Protein AF-A0A1I7XT54-F1 (afdb_monomer_lite)

Foldseek 3Di:
DLVLLLLLQVVLVVLVVVCVVPVDQLSAAADDADPVPSYDPDHSVPDGHDDCVVVVVSVVVVVVVVVVD

Organism: Heterorhabditis bacteriophora (NCBI:txid37862)

Secondary structure (DSSP, 8-state):
-HHHHHHHHHTTHHHHHHHHHH--GGGSPBS-B-TTT-SB-S-TTTS-B--THHHHHHHHHHHHHHHT-

Sequence (69 aa):
MMQSILECMIRQADNVEMFKKYQRSLDSLHSKYSVSTKSTVCGDTEWGHLQIDATSLFLLTLAQITASG

pLDDT: mean 78.08, std 9.13, range [49.28, 88.75]

Structure (mmCIF, N/CA/C/O backbone):
data_AF-A0A1I7XT54-F1
#
_entry.id   AF-A0A1I7XT54-F1
#
loop_
_atom_site.group_PDB
_atom_site.id
_atom_site.type_symbol
_atom_site.label_atom_id
_atom_site.label_alt_id
_atom_site.label_comp_id
_atom_site.label_asym_id
_atom_site.label_entity_id
_atom_site.label_seq_id
_atom_site.pdbx_PDB_ins_code
_atom_site.Cartn_x
_atom_site.Cartn_y
_atom_site.Cartn_z
_atom_site.occupancy
_atom_site.B_iso_or_equiv
_atom_site.auth_seq_id
_atom_site.auth_comp_id
_atom_site.auth_asym_id
_atom_site.auth_atom_id
_atom_site.pdbx_PDB_model_num
ATOM 1 N N . MET A 1 1 ? -5.824 10.090 10.857 1.00 58.66 1 MET A N 1
ATOM 2 C CA . MET A 1 1 ? -4.537 9.708 10.225 1.00 58.66 1 MET A CA 1
ATOM 3 C C . MET A 1 1 ? -4.446 8.206 9.960 1.00 58.66 1 MET A C 1
ATOM 5 O O . MET A 1 1 ? -4.165 7.822 8.836 1.00 58.66 1 MET A O 1
ATOM 9 N N . MET A 1 2 ? -4.748 7.350 10.941 1.00 68.56 2 MET A N 1
ATOM 10 C CA . MET A 1 2 ? -4.787 5.891 10.737 1.00 68.56 2 MET A CA 1
ATOM 11 C C . MET A 1 2 ? -5.848 5.454 9.707 1.00 68.56 2 MET A C 1
ATOM 13 O O . MET A 1 2 ? -5.546 4.667 8.820 1.00 68.56 2 MET A O 1
ATOM 17 N N . GLN A 1 3 ? -7.045 6.053 9.730 1.00 78.94 3 GLN A N 1
ATOM 18 C CA . GLN A 1 3 ? -8.121 5.748 8.772 1.00 78.94 3 GLN A CA 1
ATOM 19 C C . GLN A 1 3 ? -7.748 6.043 7.306 1.00 78.94 3 GLN A C 1
ATOM 21 O O . GLN A 1 3 ? -8.060 5.261 6.418 1.00 78.94 3 GLN A O 1
ATOM 26 N N . SER A 1 4 ? -7.026 7.134 7.035 1.00 81.75 4 SER A N 1
ATOM 27 C CA . SER A 1 4 ? -6.583 7.465 5.674 1.00 81.75 4 SER A CA 1
ATOM 28 C C . SER A 1 4 ? -5.520 6.498 5.149 1.00 81.75 4 SER A C 1
ATOM 30 O O . SER A 1 4 ? -5.537 6.170 3.970 1.00 81.75 4 SER A O 1
ATOM 32 N N . ILE A 1 5 ? -4.624 6.016 6.017 1.00 79.62 5 ILE A N 1
ATOM 33 C CA . ILE A 1 5 ? -3.624 4.999 5.652 1.00 79.62 5 ILE A CA 1
ATOM 34 C C . ILE A 1 5 ? -4.313 3.655 5.396 1.00 79.62 5 ILE A C 1
ATOM 36 O O . ILE A 1 5 ? -3.995 2.981 4.420 1.00 79.62 5 ILE A O 1
ATOM 40 N N . LEU A 1 6 ? -5.304 3.310 6.222 1.00 78.62 6 LEU A N 1
ATOM 41 C CA . LEU A 1 6 ? -6.131 2.119 6.052 1.00 78.62 6 LEU A CA 1
ATOM 42 C C . LEU A 1 6 ? -6.809 2.099 4.676 1.00 78.62 6 LEU A C 1
ATOM 44 O O . LEU A 1 6 ? -6.738 1.102 3.963 1.00 78.62 6 LEU A O 1
ATOM 48 N N . GLU A 1 7 ? -7.406 3.219 4.268 1.00 84.44 7 GLU A N 1
ATOM 49 C CA . GLU A 1 7 ? -8.016 3.352 2.943 1.00 84.44 7 GLU A CA 1
ATOM 50 C C . GLU A 1 7 ? -7.001 3.202 1.799 1.00 84.44 7 GLU A C 1
ATOM 52 O O . GLU A 1 7 ? -7.319 2.578 0.786 1.00 84.44 7 GLU A O 1
ATOM 57 N N . CYS A 1 8 ? -5.779 3.725 1.950 1.00 86.50 8 CYS A N 1
ATOM 58 C CA . CYS A 1 8 ? -4.707 3.516 0.971 1.00 86.50 8 CYS A CA 1
ATOM 59 C C . CYS A 1 8 ? -4.307 2.034 0.862 1.00 86.50 8 CYS A C 1
ATOM 61 O O . CYS A 1 8 ? -4.075 1.538 -0.239 1.00 86.50 8 CYS A O 1
ATOM 63 N N . MET A 1 9 ? -4.236 1.314 1.987 1.00 83.56 9 MET A N 1
ATOM 64 C CA . MET A 1 9 ? -3.878 -0.110 2.016 1.00 83.56 9 MET A CA 1
ATOM 65 C C . MET A 1 9 ? -4.977 -0.997 1.419 1.00 83.56 9 MET A C 1
ATOM 67 O O . MET A 1 9 ? -4.677 -1.893 0.637 1.00 83.56 9 MET A O 1
ATOM 71 N N . ILE A 1 10 ? -6.253 -0.712 1.708 1.00 84.44 10 ILE A N 1
ATOM 72 C CA . ILE A 1 10 ? -7.400 -1.463 1.159 1.00 84.44 10 ILE A CA 1
ATOM 73 C C . ILE A 1 10 ? -7.430 -1.406 -0.374 1.00 84.44 10 ILE A C 1
ATOM 75 O O . ILE A 1 10 ? -7.782 -2.385 -1.029 1.00 84.44 10 ILE A O 1
ATOM 79 N N . ARG A 1 11 ? -7.016 -0.282 -0.967 1.00 86.81 11 ARG A N 1
ATOM 80 C CA . ARG A 1 11 ? -6.956 -0.107 -2.428 1.00 86.81 11 ARG A CA 1
ATOM 81 C C . ARG A 1 11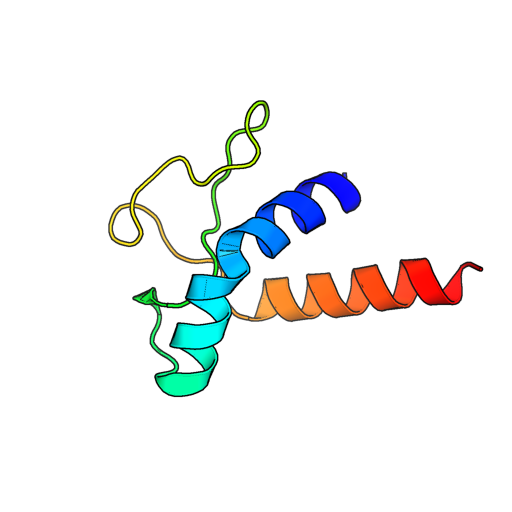 ? -5.903 -0.970 -3.129 1.00 86.81 11 ARG A C 1
ATOM 83 O O . ARG A 1 11 ? -5.889 -1.000 -4.352 1.00 86.81 11 ARG A O 1
ATOM 90 N N . GLN A 1 12 ? -5.045 -1.660 -2.382 1.00 84.75 12 GLN A N 1
ATOM 91 C CA . GLN A 1 12 ? -3.988 -2.531 -2.903 1.00 84.75 12 GLN A CA 1
ATOM 92 C C . GLN A 1 12 ? -4.270 -4.012 -2.620 1.00 84.75 12 GLN A C 1
ATOM 94 O O . GLN A 1 12 ? -3.345 -4.813 -2.500 1.00 84.75 12 GLN A O 1
ATOM 99 N N . ALA A 1 13 ? -5.546 -4.389 -2.491 1.00 85.50 13 ALA A N 1
ATOM 100 C CA . ALA A 1 13 ? -5.953 -5.768 -2.232 1.00 85.50 13 ALA A CA 1
ATOM 101 C C . ALA A 1 13 ? -5.368 -6.767 -3.251 1.00 85.50 13 ALA A C 1
ATOM 103 O O . ALA A 1 13 ? -4.945 -7.852 -2.858 1.00 85.50 13 ALA A O 1
ATOM 104 N N . ASP A 1 14 ? -5.257 -6.382 -4.526 1.00 87.06 14 ASP A N 1
ATOM 105 C CA . ASP A 1 14 ? -4.688 -7.238 -5.577 1.00 87.06 14 ASP A CA 1
ATOM 106 C C . ASP A 1 14 ? -3.217 -7.594 -5.311 1.00 87.06 14 ASP A C 1
ATOM 108 O O . ASP A 1 14 ? -2.819 -8.752 -5.464 1.00 87.06 14 ASP A O 1
ATOM 112 N N . ASN A 1 15 ? -2.422 -6.631 -4.831 1.00 84.25 15 ASN A N 1
ATOM 113 C CA . ASN A 1 15 ? -1.030 -6.859 -4.437 1.00 84.25 15 ASN A CA 1
ATOM 114 C C . ASN A 1 15 ? -0.972 -7.862 -3.278 1.00 84.25 15 ASN A C 1
ATOM 116 O O . ASN A 1 15 ? -0.213 -8.825 -3.327 1.00 84.25 15 ASN A O 1
ATOM 120 N N . VAL A 1 16 ? -1.851 -7.721 -2.280 1.00 81.94 16 VAL A N 1
ATOM 121 C CA . VAL A 1 16 ? -1.938 -8.663 -1.151 1.00 81.94 16 VAL A CA 1
ATOM 122 C C . VAL A 1 16 ? -2.278 -10.080 -1.622 1.00 81.94 16 VAL A C 1
ATOM 124 O O . VAL A 1 16 ? -1.682 -11.045 -1.142 1.00 81.94 16 VAL A O 1
ATOM 127 N N . GLU A 1 17 ? -3.192 -10.233 -2.580 1.00 85.31 17 GLU A N 1
ATOM 128 C CA . GLU A 1 17 ? -3.536 -11.541 -3.147 1.00 85.31 17 GLU A CA 1
ATOM 129 C C . GLU A 1 17 ? -2.369 -12.172 -3.922 1.00 85.31 17 GLU A C 1
ATOM 131 O O . GLU A 1 17 ? -2.087 -13.364 -3.758 1.00 85.31 17 GLU A O 1
ATOM 136 N N . MET A 1 18 ? -1.623 -11.381 -4.699 1.00 86.31 18 MET A N 1
ATOM 137 C CA . MET A 1 18 ? -0.407 -11.861 -5.368 1.00 86.31 18 MET A CA 1
ATOM 138 C C . MET A 1 18 ? 0.691 -12.215 -4.361 1.00 86.31 18 MET A C 1
ATOM 140 O O . MET A 1 18 ? 1.326 -13.268 -4.478 1.00 86.31 18 MET A O 1
ATOM 144 N N . PHE A 1 19 ? 0.854 -11.410 -3.312 1.00 84.00 19 PHE A N 1
ATOM 145 C CA . PHE A 1 19 ? 1.822 -11.649 -2.251 1.00 84.00 19 PHE A CA 1
ATOM 146 C C . PHE A 1 19 ? 1.517 -12.930 -1.478 1.00 84.00 19 PHE A C 1
ATOM 148 O O . PHE A 1 19 ? 2.427 -13.712 -1.215 1.00 84.00 19 PHE A O 1
ATOM 155 N N . LYS A 1 20 ? 0.243 -13.214 -1.173 1.00 83.38 20 LYS A N 1
ATOM 156 C CA . LYS A 1 20 ? -0.176 -14.486 -0.553 1.00 83.38 20 LYS A C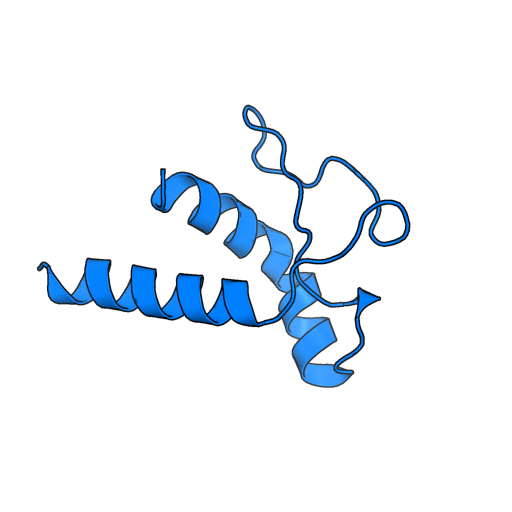A 1
ATOM 1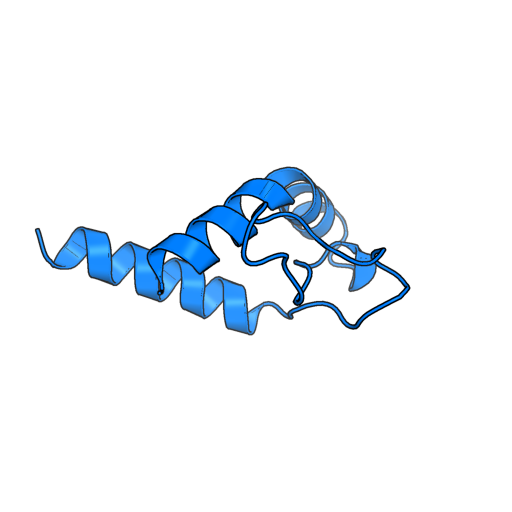57 C C . LYS A 1 20 ? 0.251 -15.696 -1.380 1.00 83.38 20 LYS A C 1
ATOM 159 O O . LYS A 1 20 ? 0.582 -16.734 -0.813 1.00 83.38 20 LYS A O 1
ATOM 164 N N . LYS A 1 21 ? 0.232 -15.571 -2.709 1.00 87.50 21 LYS A N 1
ATOM 165 C CA . LYS A 1 21 ? 0.554 -16.665 -3.626 1.00 87.50 21 LYS A CA 1
ATOM 166 C C . LYS A 1 21 ? 2.054 -16.839 -3.853 1.00 87.50 21 LYS A C 1
ATOM 168 O O . LYS A 1 21 ? 2.515 -17.974 -3.951 1.00 87.50 21 LYS A O 1
ATOM 173 N N . TYR A 1 22 ? 2.799 -15.743 -3.978 1.00 87.62 22 TYR A N 1
ATOM 174 C CA . TYR A 1 22 ? 4.186 -15.785 -4.453 1.00 87.62 22 TYR A CA 1
ATOM 175 C C . TYR A 1 22 ? 5.223 -15.224 -3.474 1.00 87.62 22 TYR A C 1
ATOM 177 O O . TYR A 1 22 ? 6.409 -15.486 -3.662 1.00 87.62 22 TYR A O 1
ATOM 185 N N . GLN A 1 23 ? 4.802 -14.469 -2.454 1.00 81.56 23 GLN A N 1
ATOM 186 C CA . GLN A 1 23 ? 5.641 -13.853 -1.416 1.00 81.56 23 GLN A CA 1
ATOM 187 C C . GLN A 1 23 ? 6.845 -13.053 -1.946 1.00 81.56 23 GLN A C 1
ATOM 189 O O . GLN A 1 23 ? 7.915 -13.027 -1.335 1.00 81.56 23 GLN A O 1
ATOM 194 N N . ARG A 1 24 ? 6.700 -12.394 -3.101 1.00 83.00 24 ARG A N 1
ATOM 195 C CA . ARG A 1 24 ? 7.769 -11.585 -3.702 1.00 83.00 24 ARG A CA 1
ATOM 196 C C . ARG A 1 24 ? 7.711 -10.164 -3.166 1.00 83.00 24 ARG A C 1
ATOM 198 O O . ARG A 1 24 ? 6.632 -9.636 -2.927 1.00 83.00 24 ARG A O 1
ATOM 205 N N . SER A 1 25 ? 8.861 -9.497 -3.078 1.00 78.31 25 SER A N 1
ATOM 206 C CA . SER A 1 25 ? 8.895 -8.082 -2.679 1.00 78.31 25 SER A CA 1
ATOM 207 C C . SER A 1 25 ? 8.077 -7.186 -3.612 1.00 78.31 25 SER A C 1
ATOM 209 O O . SER A 1 25 ? 7.518 -6.206 -3.140 1.00 78.31 25 SER A O 1
ATOM 211 N N . LEU A 1 26 ? 7.983 -7.520 -4.902 1.00 81.81 26 LEU A N 1
ATOM 212 C CA . LEU A 1 26 ? 7.219 -6.739 -5.879 1.00 81.81 26 LEU A CA 1
ATOM 213 C C . LEU A 1 26 ? 5.707 -6.775 -5.612 1.00 81.81 26 LEU A C 1
ATOM 215 O O . LEU A 1 26 ? 4.999 -5.823 -5.909 1.00 81.81 26 LEU A O 1
ATOM 219 N N . ASP A 1 27 ? 5.227 -7.865 -5.016 1.00 82.38 27 ASP A N 1
ATOM 220 C CA . ASP A 1 27 ? 3.809 -8.045 -4.722 1.00 82.38 27 ASP A CA 1
ATOM 221 C C . ASP A 1 27 ? 3.433 -7.420 -3.362 1.00 82.38 27 ASP A C 1
ATOM 223 O O . ASP A 1 27 ? 2.277 -7.445 -2.959 1.00 82.38 27 ASP A O 1
ATOM 227 N N . SER A 1 28 ? 4.393 -6.866 -2.611 1.00 81.94 28 SER A N 1
ATOM 228 C CA . SER A 1 28 ? 4.102 -6.248 -1.311 1.00 81.94 28 SER A CA 1
ATOM 229 C C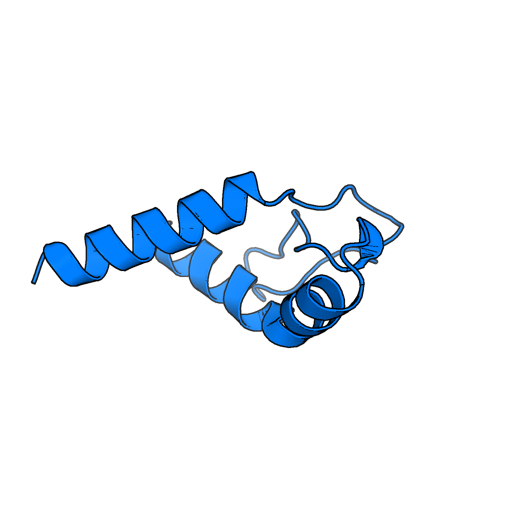 . SER A 1 28 ? 3.466 -4.857 -1.448 1.00 81.94 28 SER A C 1
ATOM 231 O O . SER A 1 28 ? 3.498 -4.229 -2.511 1.00 81.94 28 SER A O 1
ATOM 233 N N . LEU A 1 29 ? 2.843 -4.373 -0.367 1.00 84.31 29 LEU A N 1
ATOM 234 C CA . LEU A 1 29 ? 2.147 -3.085 -0.359 1.00 84.31 29 LEU A CA 1
ATOM 235 C C . LEU A 1 29 ? 3.107 -1.952 -0.744 1.00 84.31 29 LEU A C 1
ATOM 237 O O . LEU A 1 29 ? 4.236 -1.884 -0.273 1.00 84.31 29 LEU A O 1
ATOM 241 N N . HIS A 1 30 ? 2.657 -1.017 -1.569 1.00 84.62 30 HIS A N 1
ATOM 242 C CA . HIS A 1 30 ? 3.376 0.225 -1.835 1.00 84.62 30 HIS A CA 1
ATOM 243 C C . HIS A 1 30 ? 3.511 1.056 -0.566 1.00 84.62 30 HIS A C 1
ATOM 245 O O . HIS A 1 30 ? 2.644 1.019 0.302 1.00 84.62 30 HIS A O 1
ATOM 251 N N . SER A 1 31 ? 4.569 1.854 -0.462 1.00 81.38 31 SER A N 1
ATOM 252 C CA . SER A 1 31 ? 4.827 2.695 0.719 1.00 81.38 31 SER A CA 1
ATOM 253 C C . SER A 1 31 ? 4.477 4.173 0.517 1.00 81.38 31 SER A C 1
ATOM 255 O O . SER A 1 31 ? 4.523 4.953 1.470 1.00 81.38 31 SER A O 1
ATOM 257 N N . LYS A 1 32 ? 4.116 4.578 -0.709 1.00 85.56 32 LYS A N 1
ATOM 258 C CA . LYS A 1 32 ? 3.945 5.985 -1.085 1.00 85.56 32 LYS A CA 1
ATOM 259 C C . LYS A 1 32 ? 2.593 6.237 -1.746 1.00 85.56 32 LYS A C 1
ATOM 261 O O . LYS A 1 32 ? 2.268 5.658 -2.782 1.00 85.56 32 LYS A O 1
ATOM 266 N N . TYR A 1 33 ? 1.831 7.163 -1.167 1.00 87.19 33 TYR A N 1
ATOM 267 C CA . TYR A 1 33 ? 0.459 7.455 -1.578 1.00 87.19 33 TYR A CA 1
ATOM 268 C C . TYR A 1 33 ? 0.232 8.938 -1.834 1.00 87.19 33 TYR A C 1
ATOM 270 O O . TYR A 1 33 ? 0.851 9.803 -1.214 1.00 87.19 33 TYR A O 1
ATOM 278 N N . SER A 1 34 ? -0.724 9.228 -2.710 1.00 87.25 34 SER A N 1
ATOM 279 C CA . SER A 1 34 ? -1.261 10.572 -2.884 1.00 87.25 34 SER A CA 1
ATOM 280 C C . SER A 1 34 ? -2.182 10.927 -1.721 1.00 87.25 34 SER A C 1
ATOM 282 O O . SER A 1 34 ? -3.132 10.200 -1.432 1.00 87.25 34 SER A O 1
ATOM 284 N N . VAL A 1 35 ? -1.959 12.081 -1.093 1.00 85.81 35 VAL A N 1
ATOM 285 C CA . VAL A 1 35 ? -2.828 12.585 -0.016 1.00 85.81 35 VAL A CA 1
ATOM 286 C C . VAL A 1 35 ? -4.237 12.905 -0.532 1.00 85.81 35 VAL A C 1
ATOM 288 O O . VAL A 1 35 ? -5.211 12.731 0.198 1.00 85.81 35 VAL A O 1
ATOM 291 N N . SER A 1 36 ? -4.364 13.341 -1.789 1.00 88.19 36 SER A N 1
ATOM 292 C CA . SER A 1 36 ? -5.648 13.731 -2.382 1.00 88.19 36 SER A CA 1
ATOM 293 C C . SER A 1 36 ? -6.426 12.541 -2.938 1.00 88.19 36 SER A C 1
ATOM 295 O O . SER A 1 36 ? -7.630 12.439 -2.715 1.00 88.19 36 SER A O 1
ATOM 297 N N . THR A 1 37 ? -5.754 11.630 -3.647 1.00 88.75 37 THR A N 1
ATOM 298 C CA . THR A 1 37 ? -6.426 10.518 -4.339 1.00 88.75 37 THR A CA 1
ATOM 299 C C . THR A 1 37 ? -6.370 9.203 -3.582 1.00 88.75 37 THR A C 1
ATOM 301 O O . THR A 1 37 ? -7.175 8.331 -3.890 1.00 88.75 37 THR A O 1
ATOM 304 N N . LYS A 1 38 ? -5.471 9.051 -2.596 1.00 87.94 38 LYS A N 1
ATOM 305 C CA . LYS A 1 38 ? -5.227 7.808 -1.835 1.00 87.94 38 LYS A CA 1
ATOM 306 C C . LYS A 1 38 ? -4.766 6.627 -2.703 1.00 87.94 38 LYS A C 1
ATOM 308 O O . LYS A 1 38 ? -4.898 5.474 -2.308 1.00 87.94 38 LYS A O 1
ATOM 313 N N . SER A 1 39 ? -4.252 6.915 -3.897 1.00 86.44 39 SER A N 1
ATOM 314 C CA . SER A 1 39 ? -3.674 5.926 -4.814 1.00 86.44 39 SER A CA 1
ATOM 315 C C . SER A 1 39 ? -2.150 5.921 -4.720 1.00 86.44 39 SER A C 1
ATOM 317 O O . SER A 1 39 ? -1.549 6.888 -4.236 1.00 86.44 39 SER A O 1
ATOM 319 N N . THR A 1 40 ? -1.528 4.848 -5.205 1.00 86.69 40 THR A N 1
ATOM 320 C CA . THR A 1 40 ? -0.081 4.796 -5.432 1.00 86.69 40 THR A CA 1
ATOM 321 C C . THR A 1 40 ? 0.322 5.878 -6.438 1.00 86.69 40 THR A C 1
ATOM 323 O O . THR A 1 40 ? -0.431 6.211 -7.353 1.00 86.69 40 THR A O 1
ATOM 326 N N . VAL A 1 41 ? 1.480 6.501 -6.216 1.00 86.19 41 VAL A N 1
ATOM 327 C CA . VAL A 1 41 ? 1.976 7.634 -7.034 1.00 86.19 41 VAL A CA 1
ATOM 328 C C . VAL A 1 41 ? 3.213 7.289 -7.857 1.00 86.19 41 VAL A C 1
ATOM 330 O O . VAL A 1 41 ? 3.758 8.146 -8.543 1.00 86.19 41 VAL A O 1
ATOM 333 N N . CYS A 1 42 ? 3.669 6.049 -7.755 1.00 81.56 42 CYS A N 1
ATOM 334 C CA . CYS A 1 42 ? 4.843 5.505 -8.419 1.00 81.56 42 CYS A CA 1
ATOM 335 C C . CYS A 1 42 ? 4.585 4.031 -8.729 1.00 81.56 42 CYS A C 1
ATOM 337 O O . CYS A 1 42 ? 3.804 3.382 -8.027 1.00 81.56 42 CYS A O 1
ATOM 339 N N . GLY A 1 43 ? 5.228 3.521 -9.777 1.00 76.62 43 GLY A N 1
ATOM 340 C CA . GLY A 1 43 ? 5.188 2.104 -10.117 1.00 76.62 43 GLY A CA 1
ATOM 341 C C . GLY A 1 43 ? 5.883 1.239 -9.064 1.00 76.62 43 GLY A C 1
ATOM 342 O O . GLY A 1 43 ? 6.736 1.712 -8.312 1.00 76.62 43 GLY A O 1
ATOM 343 N N . ASP A 1 44 ? 5.535 -0.047 -9.024 1.00 70.81 44 ASP A N 1
ATOM 344 C CA . ASP A 1 44 ? 6.101 -1.061 -8.114 1.00 70.81 44 ASP A CA 1
ATOM 345 C C . ASP A 1 44 ? 7.636 -1.112 -8.148 1.00 70.81 44 ASP A C 1
ATOM 347 O O . ASP A 1 44 ? 8.292 -1.244 -7.125 1.00 70.81 44 ASP A O 1
ATOM 351 N N . THR A 1 45 ? 8.252 -0.891 -9.305 1.00 73.81 45 THR A N 1
ATOM 352 C CA . THR A 1 45 ? 9.717 -0.917 -9.433 1.00 73.81 45 THR A CA 1
ATOM 353 C C . THR A 1 45 ? 10.401 0.421 -9.151 1.00 73.81 45 THR A C 1
ATOM 355 O O . THR A 1 45 ? 11.627 0.488 -9.154 1.00 73.81 45 THR A O 1
ATOM 358 N N . GLU A 1 46 ? 9.642 1.503 -8.970 1.00 73.12 46 GLU A N 1
ATOM 359 C CA . GLU A 1 46 ? 10.186 2.867 -8.895 1.00 73.12 46 GLU A CA 1
ATOM 360 C C . GLU A 1 46 ? 10.450 3.330 -7.460 1.00 73.12 46 GLU A C 1
ATOM 362 O O . GLU A 1 46 ? 11.235 4.253 -7.235 1.00 73.12 46 GLU A O 1
ATOM 367 N N . TRP A 1 47 ? 9.793 2.711 -6.480 1.00 71.19 47 TRP A N 1
ATOM 368 C CA . TRP A 1 47 ? 9.933 3.071 -5.078 1.00 71.19 47 TRP A CA 1
ATOM 369 C C . TRP A 1 47 ? 9.781 1.842 -4.191 1.00 71.19 47 TRP A C 1
ATOM 371 O O . TRP A 1 47 ? 8.939 0.988 -4.445 1.00 71.19 47 TRP A O 1
ATOM 381 N N . GLY A 1 48 ? 10.600 1.764 -3.142 1.00 68.56 48 GLY A N 1
ATOM 382 C CA . GLY A 1 48 ? 10.636 0.610 -2.250 1.00 68.56 48 GLY A CA 1
ATOM 383 C C . GLY A 1 48 ? 9.262 0.271 -1.672 1.00 68.56 48 GLY A C 1
ATOM 384 O O . GLY A 1 48 ? 8.502 1.154 -1.256 1.00 68.56 48 GLY A O 1
ATOM 385 N N . HIS A 1 49 ? 8.958 -1.019 -1.628 1.00 70.38 49 HIS A N 1
ATOM 386 C CA . HIS A 1 49 ? 7.712 -1.504 -1.064 1.00 70.38 49 HIS A CA 1
ATOM 387 C C . HIS A 1 49 ? 7.740 -1.493 0.466 1.00 70.38 49 HIS A C 1
ATOM 389 O O . HIS A 1 49 ? 8.782 -1.652 1.105 1.00 70.38 49 HIS A O 1
ATOM 395 N N . LEU A 1 50 ? 6.563 -1.300 1.045 1.00 65.88 50 LEU A N 1
ATOM 396 C CA . LEU A 1 50 ? 6.304 -1.395 2.466 1.00 65.88 50 LEU A CA 1
ATOM 397 C C . LEU A 1 50 ? 6.258 -2.879 2.851 1.00 65.88 50 LEU A C 1
ATOM 399 O O . LEU A 1 50 ? 5.387 -3.625 2.398 1.00 65.88 50 LEU A O 1
ATOM 403 N N . GLN A 1 51 ? 7.215 -3.316 3.666 1.00 62.31 51 GLN A N 1
ATOM 404 C CA . GLN A 1 51 ? 7.253 -4.694 4.142 1.00 62.31 51 GLN A CA 1
ATOM 405 C C . GLN A 1 51 ? 6.104 -4.982 5.135 1.00 62.31 51 GLN A C 1
ATOM 407 O O . GLN A 1 51 ? 5.310 -4.119 5.520 1.00 62.31 51 GLN A O 1
ATOM 412 N N . ILE A 1 52 ? 5.961 -6.262 5.492 1.00 57.38 52 ILE A N 1
ATOM 413 C CA . ILE A 1 52 ? 4.872 -6.825 6.314 1.00 57.38 52 ILE A CA 1
ATOM 414 C C . ILE A 1 52 ? 4.704 -6.130 7.677 1.00 57.38 52 ILE A C 1
ATOM 416 O O . ILE A 1 52 ? 3.622 -6.197 8.262 1.00 57.38 52 ILE A O 1
ATOM 420 N N . ASP A 1 53 ? 5.716 -5.425 8.179 1.00 58.78 53 ASP A N 1
ATOM 421 C CA . ASP A 1 53 ? 5.641 -4.634 9.409 1.00 58.78 53 ASP A CA 1
ATOM 422 C C . ASP A 1 53 ? 4.495 -3.607 9.386 1.00 58.78 53 ASP A C 1
ATOM 424 O O . ASP A 1 53 ? 3.811 -3.417 10.395 1.00 58.78 53 ASP A O 1
ATOM 428 N N . ALA A 1 54 ? 4.167 -3.047 8.221 1.00 59.62 54 ALA A N 1
ATOM 429 C CA . ALA A 1 54 ? 2.991 -2.192 8.089 1.00 59.62 54 ALA A CA 1
ATOM 430 C C . ALA A 1 54 ? 1.652 -2.943 8.047 1.00 59.62 54 ALA A C 1
ATOM 432 O O . ALA A 1 54 ? 0.623 -2.387 8.432 1.00 59.62 54 ALA A O 1
ATOM 433 N N . THR A 1 55 ? 1.645 -4.213 7.633 1.00 65.00 55 THR A N 1
ATOM 434 C CA . THR A 1 55 ? 0.446 -5.067 7.725 1.00 65.00 55 THR A CA 1
ATOM 435 C C . THR A 1 55 ? 0.163 -5.434 9.183 1.00 65.00 55 THR A C 1
ATOM 437 O O . THR A 1 55 ? -0.989 -5.460 9.613 1.00 65.00 55 THR A O 1
ATOM 440 N N . SER A 1 56 ? 1.208 -5.628 9.991 1.00 68.00 56 SER A N 1
ATOM 441 C CA . SER A 1 56 ? 1.076 -5.771 11.445 1.00 68.00 56 SER A CA 1
ATOM 442 C C . SER A 1 56 ? 0.458 -4.517 12.075 1.00 68.00 56 SER A C 1
ATOM 444 O O . SER A 1 56 ? -0.419 -4.628 12.930 1.00 68.00 56 SER A O 1
ATOM 446 N N . LEU A 1 57 ? 0.844 -3.323 11.603 1.00 65.00 57 LEU A N 1
ATOM 447 C CA . LEU A 1 57 ? 0.213 -2.057 11.993 1.00 65.00 57 LEU A CA 1
ATOM 448 C C . LEU A 1 57 ? -1.249 -1.963 11.530 1.00 65.00 57 LEU A C 1
ATOM 450 O O . LEU A 1 57 ? -2.082 -1.494 12.301 1.00 65.00 57 LEU A O 1
ATOM 454 N N . PHE A 1 58 ? -1.590 -2.443 10.328 1.00 69.38 58 PHE A N 1
ATOM 455 C CA . PHE A 1 58 ? -2.977 -2.545 9.853 1.00 69.38 58 PHE A CA 1
ATOM 456 C C . PHE A 1 58 ? -3.831 -3.402 10.795 1.00 69.38 58 PHE A C 1
ATOM 458 O O . PHE A 1 58 ? -4.874 -2.947 11.262 1.00 69.38 58 PHE A O 1
ATOM 465 N N . LEU A 1 59 ? -3.371 -4.615 11.121 1.00 72.44 59 LEU A N 1
ATOM 466 C CA . LEU A 1 59 ? -4.096 -5.535 12.000 1.00 72.44 59 LEU A CA 1
ATOM 467 C C . LEU A 1 59 ? -4.214 -4.987 13.425 1.00 72.44 59 LEU A C 1
ATOM 469 O O . LEU A 1 59 ? -5.287 -5.063 14.017 1.00 72.44 59 LEU A O 1
ATOM 473 N N . LEU A 1 60 ? -3.146 -4.380 13.952 1.00 78.06 60 LEU A N 1
ATOM 474 C CA . LEU A 1 60 ? -3.159 -3.721 15.259 1.00 78.06 60 LEU A CA 1
ATOM 475 C C . LEU A 1 60 ? -4.167 -2.565 15.298 1.00 78.06 60 LEU A C 1
ATOM 477 O O . LEU A 1 60 ? -4.951 -2.457 16.236 1.00 78.06 60 LEU A O 1
ATOM 481 N N . THR A 1 61 ? -4.171 -1.723 14.266 1.00 71.38 61 THR A N 1
ATOM 482 C CA . THR A 1 61 ? -5.092 -0.585 14.138 1.00 71.38 61 THR A CA 1
ATOM 483 C C . THR A 1 61 ? -6.537 -1.051 14.047 1.00 71.38 61 THR A C 1
ATOM 485 O O . THR A 1 61 ? -7.411 -0.508 14.718 1.00 71.38 61 THR A O 1
ATOM 488 N N . LEU A 1 62 ? -6.796 -2.067 13.223 1.00 74.56 62 LEU A N 1
ATOM 489 C CA . LEU A 1 62 ? -8.125 -2.636 13.050 1.00 74.56 62 LEU A CA 1
ATOM 490 C C . LEU A 1 62 ? -8.626 -3.248 14.363 1.00 74.56 62 LEU A C 1
ATOM 492 O O . LEU A 1 62 ? -9.745 -2.955 14.773 1.00 74.56 62 LEU A O 1
ATOM 496 N N . ALA A 1 63 ? -7.769 -3.993 15.069 1.00 82.94 63 ALA A N 1
ATOM 497 C CA . ALA A 1 63 ? -8.068 -4.522 16.395 1.00 82.94 63 ALA A CA 1
ATOM 498 C C . ALA A 1 63 ? -8.394 -3.405 17.402 1.00 82.94 63 ALA A C 1
ATOM 500 O O . ALA A 1 63 ? -9.383 -3.512 18.124 1.00 82.94 63 ALA A O 1
ATOM 501 N N . GLN A 1 64 ? -7.622 -2.313 17.418 1.00 79.00 64 GLN A N 1
ATOM 502 C CA . GLN A 1 64 ? -7.877 -1.154 18.283 1.00 79.00 64 GLN A CA 1
ATOM 503 C C . GLN A 1 64 ? -9.225 -0.487 17.983 1.00 79.00 64 GLN A C 1
ATOM 505 O O . GLN A 1 64 ? -9.958 -0.185 18.919 1.00 79.00 64 GLN A O 1
ATOM 510 N N . ILE A 1 65 ? -9.579 -0.309 16.705 1.00 77.69 65 ILE A N 1
ATOM 511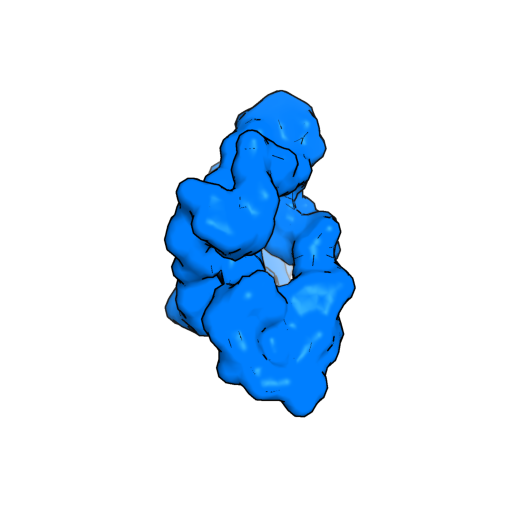 C CA . ILE A 1 65 ? -10.874 0.259 16.292 1.00 77.69 65 ILE A CA 1
ATOM 512 C C . ILE A 1 65 ? -12.036 -0.653 16.713 1.00 77.69 65 ILE A C 1
ATOM 514 O O . ILE A 1 65 ? -13.071 -0.157 17.150 1.00 77.69 65 ILE A O 1
ATOM 518 N N . THR A 1 66 ? -11.875 -1.978 16.614 1.00 79.94 66 THR A N 1
ATOM 519 C CA . THR A 1 66 ? -12.911 -2.935 17.046 1.00 79.94 66 THR A CA 1
ATOM 520 C C . THR A 1 66 ? -13.003 -3.100 18.563 1.00 79.94 66 THR A C 1
ATOM 522 O O . THR A 1 66 ? -14.071 -3.426 19.065 1.00 79.94 66 THR A O 1
ATOM 525 N N . ALA A 1 67 ? -11.906 -2.888 19.295 1.00 78.62 67 ALA A N 1
ATOM 526 C CA . ALA A 1 67 ? -11.851 -3.034 20.750 1.00 78.62 67 ALA A CA 1
ATOM 527 C C . ALA A 1 67 ? -12.267 -1.763 21.509 1.00 78.62 67 ALA A C 1
ATOM 529 O O . ALA A 1 67 ? -12.562 -1.842 22.696 1.00 78.62 67 ALA A O 1
ATOM 530 N N . SER A 1 68 ? -12.282 -0.597 20.853 1.00 67.25 68 SER A N 1
ATOM 531 C CA . SER A 1 68 ? 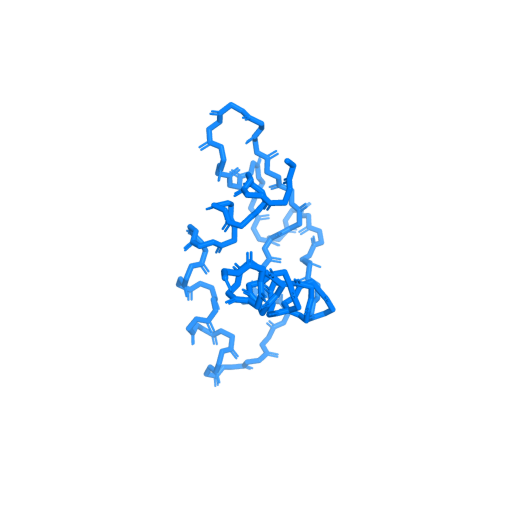-12.761 0.667 21.430 1.00 67.25 68 SER A CA 1
ATOM 532 C C . SER A 1 68 ? -14.280 0.874 21.314 1.00 67.25 68 SER A C 1
ATOM 534 O O . SER A 1 68 ? -14.740 2.000 21.505 1.00 67.25 68 SER A O 1
ATOM 536 N N . GLY A 1 69 ? -15.027 -0.166 20.924 1.00 49.28 69 GLY A N 1
ATOM 537 C CA . GLY A 1 69 ? -16.492 -0.179 20.868 1.00 49.28 69 GLY A CA 1
ATOM 538 C C . GLY A 1 69 ? -17.123 -0.512 22.210 1.00 49.28 69 GLY A C 1
ATOM 539 O O . GLY A 1 69 ? -16.610 -1.435 22.879 1.00 49.28 69 GLY A O 1
#

Radius of gyration: 12.43 Å; chains: 1; bounding box: 27×30×32 Å

InterPro domains:
  IPR008734 Phosphorylase kinase alpha/beta subunit [PTHR10749] (1-69)
  IPR008928 Six-hairpin glycosidase superfamily [SSF48208] (2-67)
  IPR011613 GH15-like domain [PF00723] (2-69)